Protein AF-A0A2R6MZY0-F1 (afdb_monomer_lite)

Sequence (173 aa):
MRATLFVTLLVVSLAAAGPAAPGFGTAAAKEPEPVGACVGTVADRPDASTVVSIQGTRTTSEGAFKEPALLVSFAPDGSVEWIQNSTANGKWWAYDVDPLPSGNLLYATTHNRHSDVGEFDPETGEYVWVEHFGGAPDSATNPLVGDAHDADLFGDELVLVDKGEGHERVLAY

Structure (mmCIF, N/CA/C/O backbone):
data_AF-A0A2R6MZY0-F1
#
_entry.id   AF-A0A2R6MZY0-F1
#
loop_
_atom_site.group_PDB
_atom_site.id
_atom_site.type_symbol
_atom_site.label_atom_id
_atom_site.label_alt_id
_atom_site.label_comp_id
_atom_site.label_asym_id
_atom_site.label_entity_id
_atom_site.label_seq_id
_atom_site.pdbx_PDB_ins_code
_atom_site.Cartn_x
_atom_site.Cartn_y
_atom_site.Cartn_z
_atom_site.occupancy
_atom_site.B_iso_or_equiv
_atom_site.auth_seq_id
_atom_site.auth_comp_id
_atom_site.auth_asym_id
_atom_site.auth_atom_id
_atom_site.pdbx_PDB_model_num
ATOM 1 N N . MET A 1 1 ? 9.973 74.932 -13.406 1.00 42.84 1 MET A N 1
ATOM 2 C CA . MET A 1 1 ? 8.587 74.986 -13.920 1.00 42.84 1 MET A CA 1
ATOM 3 C C . MET A 1 1 ? 8.292 73.712 -14.694 1.00 42.84 1 MET A C 1
ATOM 5 O O . MET A 1 1 ? 8.800 73.563 -15.795 1.00 42.84 1 MET A O 1
ATOM 9 N N . ARG A 1 2 ? 7.518 72.791 -14.115 1.00 35.62 2 ARG A N 1
ATOM 10 C CA . ARG A 1 2 ? 6.776 71.740 -14.828 1.00 35.62 2 ARG A CA 1
ATOM 11 C C . ARG A 1 2 ? 5.510 71.498 -14.009 1.00 35.62 2 ARG A C 1
ATOM 13 O O . ARG A 1 2 ? 5.594 70.977 -12.905 1.00 35.62 2 ARG A O 1
ATOM 20 N N . ALA A 1 3 ? 4.391 72.025 -14.494 1.00 37.69 3 ALA A N 1
ATOM 21 C CA . ALA A 1 3 ? 3.081 71.867 -13.883 1.00 37.69 3 ALA A CA 1
ATOM 22 C C . ALA A 1 3 ? 2.506 70.519 -14.327 1.00 37.69 3 ALA A C 1
ATOM 24 O O . ALA A 1 3 ? 2.375 70.266 -15.524 1.00 37.69 3 ALA A O 1
ATOM 25 N N . THR A 1 4 ? 2.211 69.649 -13.367 1.00 43.25 4 THR A N 1
ATOM 26 C CA . THR A 1 4 ? 1.571 68.356 -13.609 1.00 43.25 4 THR A CA 1
ATOM 27 C C . THR A 1 4 ? 0.066 68.587 -13.705 1.00 43.25 4 THR A C 1
ATOM 29 O O . THR A 1 4 ? -0.574 68.932 -12.714 1.00 43.25 4 THR A O 1
ATOM 32 N N . LEU A 1 5 ? -0.492 68.457 -14.909 1.00 38.97 5 LEU A N 1
ATOM 33 C CA . LEU A 1 5 ? -1.931 68.539 -15.144 1.00 38.97 5 LEU A CA 1
ATOM 34 C C . LEU A 1 5 ? -2.571 67.192 -14.771 1.00 38.97 5 LEU A C 1
ATOM 36 O O . LEU A 1 5 ? -2.282 66.174 -15.397 1.00 38.97 5 LEU A O 1
ATOM 40 N N . PHE A 1 6 ? -3.436 67.186 -13.756 1.00 38.16 6 PHE A N 1
ATOM 41 C CA . PHE A 1 6 ? -4.339 66.071 -13.475 1.00 38.16 6 PHE A CA 1
ATOM 42 C C . PHE A 1 6 ? -5.477 66.090 -14.500 1.00 38.16 6 PHE A C 1
ATOM 44 O O . PHE A 1 6 ? -6.253 67.043 -14.546 1.00 38.16 6 PHE A O 1
ATOM 51 N N . VAL A 1 7 ? -5.581 65.044 -15.319 1.00 39.28 7 VAL A N 1
ATOM 52 C CA . VAL A 1 7 ? -6.749 64.813 -16.176 1.00 39.28 7 VAL A CA 1
ATOM 53 C C . VAL A 1 7 ? -7.624 63.773 -15.493 1.00 39.28 7 VAL A C 1
ATOM 55 O O . VAL A 1 7 ? -7.321 62.583 -15.483 1.00 39.28 7 VAL A O 1
ATOM 58 N N . THR A 1 8 ? -8.708 64.251 -14.894 1.00 39.00 8 THR A N 1
ATOM 59 C CA . THR A 1 8 ? -9.792 63.434 -14.353 1.00 39.00 8 THR A CA 1
ATOM 60 C C . THR A 1 8 ? -10.682 63.008 -15.516 1.00 39.00 8 THR A C 1
ATOM 62 O O . THR A 1 8 ? -11.376 63.846 -16.093 1.00 39.00 8 THR A O 1
ATOM 65 N N . LEU A 1 9 ? -10.647 61.730 -15.905 1.00 35.62 9 LEU A N 1
ATOM 66 C CA . LEU A 1 9 ? -11.544 61.214 -16.939 1.00 35.62 9 LEU A CA 1
ATOM 67 C C . LEU A 1 9 ? -12.882 60.813 -16.305 1.00 35.62 9 LEU A C 1
ATOM 69 O O . LEU A 1 9 ? -12.994 59.821 -15.589 1.00 35.62 9 LEU A O 1
ATOM 73 N N . LEU A 1 10 ? -13.883 61.648 -16.562 1.00 32.03 10 LEU A N 1
ATOM 74 C CA . LEU A 1 10 ? -15.282 61.480 -16.198 1.00 32.03 10 LEU A CA 1
ATOM 75 C C . LEU A 1 10 ? -15.909 60.413 -17.115 1.00 32.03 10 LEU A C 1
ATOM 77 O O . LEU A 1 10 ? -16.085 60.660 -18.307 1.00 32.03 10 LEU A O 1
ATOM 81 N N . VAL A 1 11 ? -16.246 59.233 -16.589 1.00 40.50 11 VAL A N 1
ATOM 82 C CA . VAL A 1 11 ? -17.038 58.246 -17.343 1.00 40.50 11 VAL A CA 1
ATOM 83 C C . VAL A 1 11 ? -18.512 58.494 -17.044 1.00 40.50 11 VAL A C 1
ATOM 85 O O . VAL A 1 11 ? -18.984 58.294 -15.928 1.00 40.50 11 VAL A O 1
ATOM 88 N N . VAL A 1 12 ? -19.216 58.997 -18.055 1.00 37.91 12 VAL A N 1
ATOM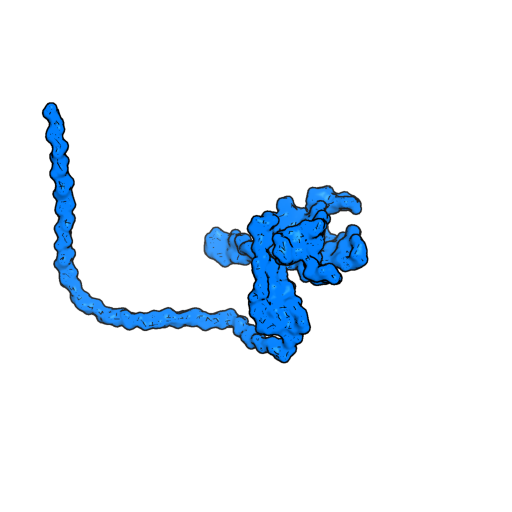 89 C CA . VAL A 1 12 ? -20.649 59.298 -18.037 1.00 37.91 12 VAL A CA 1
ATOM 90 C C . VAL A 1 12 ? -21.438 57.989 -18.091 1.00 37.91 12 VAL A C 1
ATOM 92 O O . VAL A 1 12 ? -21.339 57.231 -19.054 1.00 37.91 12 VAL A O 1
ATOM 95 N N . SER A 1 13 ? -22.229 57.731 -17.053 1.00 38.28 13 SER A N 1
ATOM 96 C CA . SER A 1 13 ? -23.157 56.605 -16.956 1.00 38.28 13 SER A CA 1
ATOM 97 C C . SER A 1 13 ? -24.343 56.825 -17.898 1.00 38.28 13 SER A C 1
ATOM 99 O O . SER A 1 13 ? -25.165 57.714 -17.677 1.00 38.28 13 SER A O 1
ATOM 101 N N . LEU A 1 14 ? -24.454 56.007 -18.945 1.00 35.66 14 LEU A N 1
ATOM 102 C CA . LEU A 1 14 ? -25.621 56.001 -19.823 1.00 35.66 14 LEU A CA 1
ATOM 103 C C . LEU A 1 14 ? -26.662 55.020 -19.262 1.00 35.66 14 LEU A C 1
ATOM 105 O O . LEU A 1 14 ? -26.536 53.805 -19.404 1.00 35.66 14 LEU A O 1
ATOM 109 N N . ALA A 1 15 ? -27.682 55.556 -18.591 1.00 42.22 15 ALA A N 1
ATOM 110 C CA . ALA A 1 15 ? -28.856 54.800 -18.174 1.00 42.22 15 ALA A CA 1
ATOM 111 C C . ALA A 1 15 ? -29.734 54.507 -19.401 1.00 42.22 15 ALA A C 1
ATOM 113 O O . ALA A 1 15 ? -30.463 55.377 -19.877 1.00 42.22 15 ALA A O 1
ATOM 114 N N . ALA A 1 16 ? -29.663 53.281 -19.919 1.00 40.47 16 ALA A N 1
ATOM 115 C CA . ALA A 1 16 ? -30.627 52.770 -20.885 1.00 40.47 16 ALA A CA 1
ATOM 116 C C . ALA A 1 16 ? -31.746 52.038 -20.130 1.00 40.47 16 ALA A C 1
ATOM 118 O O . ALA A 1 16 ? -31.550 50.944 -19.604 1.00 40.47 16 ALA A O 1
ATOM 119 N N . ALA A 1 17 ? -32.923 52.662 -20.066 1.00 43.53 17 ALA A N 1
ATOM 120 C CA . ALA A 1 17 ? -34.156 52.019 -19.632 1.00 43.53 17 ALA A CA 1
ATOM 121 C C . ALA A 1 17 ? -34.600 51.011 -20.708 1.00 43.53 17 ALA A C 1
ATOM 123 O O . ALA A 1 17 ? -35.185 51.388 -21.723 1.00 43.53 17 ALA A O 1
ATOM 124 N N . GLY A 1 18 ? -34.265 49.735 -20.504 1.00 37.97 18 GLY A N 1
ATOM 125 C CA . GLY A 1 18 ? -34.776 48.608 -21.284 1.00 37.97 18 GLY A CA 1
ATOM 126 C C . GLY A 1 18 ? -36.067 48.037 -20.676 1.00 37.97 18 GLY A C 1
ATOM 127 O O . GLY A 1 18 ? -36.273 48.161 -19.467 1.00 37.97 18 GLY A O 1
ATOM 128 N N . PRO A 1 19 ? -36.953 47.431 -21.485 1.00 37.47 19 PRO A N 1
ATOM 129 C CA . PRO A 1 19 ? -38.238 46.909 -21.027 1.00 37.47 19 PRO A CA 1
ATOM 130 C C . PRO A 1 19 ? -38.053 45.769 -20.017 1.00 37.47 19 PRO A C 1
ATOM 132 O O . PRO A 1 19 ? -37.125 44.970 -20.134 1.00 37.47 19 PRO A O 1
ATOM 135 N N . ALA A 1 20 ? -38.952 45.703 -19.031 1.00 43.59 20 ALA A N 1
ATOM 136 C CA . ALA A 1 20 ? -38.968 44.688 -17.985 1.00 43.59 20 ALA A CA 1
ATOM 137 C C . ALA A 1 20 ? -38.906 43.274 -18.585 1.00 43.59 20 ALA A C 1
ATOM 139 O O . ALA A 1 20 ? -39.851 42.818 -19.231 1.00 43.59 20 ALA A O 1
ATOM 140 N N . ALA A 1 21 ? -37.783 42.589 -18.369 1.00 37.84 21 ALA A N 1
ATOM 141 C CA . ALA A 1 21 ? -37.660 41.174 -18.669 1.00 37.84 21 ALA A CA 1
ATOM 142 C C . ALA A 1 21 ? -38.558 40.385 -17.696 1.00 37.84 21 ALA A C 1
ATOM 144 O O . ALA A 1 21 ? -38.569 40.695 -16.499 1.00 37.84 21 ALA A O 1
ATOM 145 N N . PRO A 1 22 ? -39.326 39.390 -18.175 1.00 39.06 22 PRO A N 1
ATOM 146 C CA . PRO A 1 22 ? -40.120 38.536 -17.305 1.00 39.06 22 PRO A CA 1
ATOM 147 C C . PRO A 1 22 ? -39.190 37.864 -16.294 1.00 39.06 22 PRO A C 1
ATOM 149 O O . PRO A 1 22 ? -38.103 37.408 -16.650 1.00 39.06 22 PRO A O 1
ATOM 152 N N . GLY A 1 23 ? -39.604 37.859 -15.025 1.00 37.62 23 GLY A N 1
ATOM 153 C CA . GLY A 1 23 ? -38.827 37.285 -13.937 1.00 37.62 23 GLY A CA 1
ATOM 154 C C . GLY A 1 23 ? -38.403 35.864 -14.281 1.00 37.62 23 GLY A C 1
ATOM 155 O O . GLY A 1 23 ? -39.243 34.979 -14.442 1.00 37.62 23 GLY A O 1
ATOM 156 N N . PHE A 1 24 ? -37.094 35.649 -14.386 1.00 35.06 24 PHE A N 1
ATOM 157 C CA . PHE A 1 24 ? -36.535 34.315 -14.309 1.00 35.06 24 PHE A CA 1
ATOM 158 C C . PHE A 1 24 ? -36.787 33.850 -12.880 1.00 35.06 24 PHE A C 1
ATOM 160 O O . PHE A 1 24 ? -36.063 34.214 -11.954 1.00 35.06 24 PHE A O 1
ATOM 167 N N . GLY A 1 25 ? -37.871 33.094 -12.689 1.00 38.38 25 GLY A N 1
ATOM 168 C CA . GLY A 1 25 ? -37.978 32.235 -11.526 1.00 38.38 25 GLY A CA 1
ATOM 169 C C . GLY A 1 25 ? -36.675 31.454 -11.435 1.00 38.38 25 GLY A C 1
ATOM 170 O O 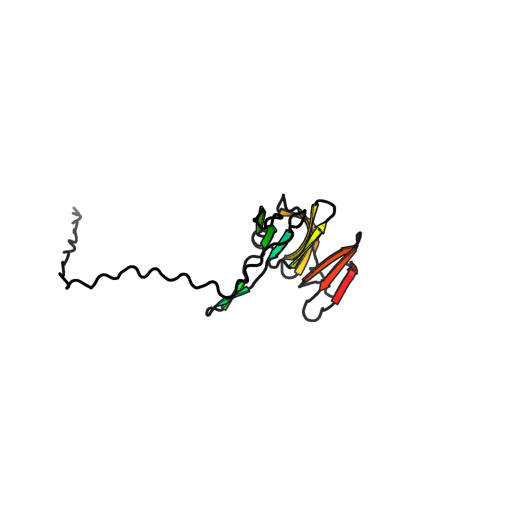. GLY A 1 25 ? -36.174 30.961 -12.448 1.00 38.38 25 GLY A O 1
ATOM 171 N N . THR A 1 26 ? -36.092 31.397 -10.244 1.00 37.88 26 THR A N 1
ATOM 172 C CA . THR A 1 26 ? -35.009 30.468 -9.955 1.00 37.88 26 THR A CA 1
ATOM 173 C C . THR A 1 26 ? -35.575 29.076 -10.196 1.00 37.88 26 THR A C 1
ATOM 175 O O . THR A 1 26 ? -36.216 28.496 -9.320 1.00 37.88 26 THR A O 1
ATOM 178 N N . ALA A 1 27 ? -35.417 28.561 -11.414 1.00 39.34 27 ALA A N 1
ATOM 179 C CA . ALA A 1 27 ? -35.495 27.140 -11.643 1.00 39.34 27 ALA A CA 1
ATOM 180 C C . ALA A 1 27 ? -34.411 26.575 -10.733 1.00 39.34 27 ALA A C 1
ATOM 182 O O . ALA A 1 27 ? -33.224 26.780 -10.985 1.00 39.34 27 ALA A O 1
ATOM 183 N N . ALA A 1 28 ? -34.825 25.984 -9.610 1.00 45.41 28 ALA A N 1
ATOM 184 C CA . ALA A 1 28 ? -33.942 25.143 -8.834 1.00 45.41 28 ALA A CA 1
ATOM 185 C C . ALA A 1 28 ? -33.306 24.200 -9.852 1.00 45.41 28 ALA A C 1
ATOM 187 O O . ALA A 1 28 ? -34.025 23.485 -10.558 1.00 45.41 28 ALA A O 1
ATOM 188 N N . ALA A 1 29 ? -31.985 24.292 -10.014 1.00 43.66 29 ALA A N 1
ATOM 189 C CA . ALA A 1 29 ? -31.261 23.285 -10.756 1.00 43.66 29 ALA A CA 1
ATOM 190 C C . ALA A 1 29 ? -31.662 21.966 -10.101 1.00 43.66 29 ALA A C 1
ATOM 192 O O . ALA A 1 29 ? -31.440 21.774 -8.906 1.00 43.66 29 ALA A O 1
ATOM 193 N N . LYS A 1 30 ? -32.383 21.124 -10.841 1.00 37.91 30 LYS A N 1
ATOM 194 C CA . LYS A 1 30 ? -32.664 19.778 -10.379 1.00 37.91 30 LYS A CA 1
ATOM 195 C C . LYS A 1 30 ? -31.287 19.136 -10.250 1.00 37.91 30 LYS A C 1
ATOM 197 O O . LYS A 1 30 ? -30.630 18.951 -11.274 1.00 37.91 30 LYS A O 1
ATOM 202 N N . GLU A 1 31 ? -30.843 18.911 -9.012 1.00 60.66 31 GLU A N 1
ATOM 203 C CA . GLU A 1 31 ? -29.669 18.090 -8.712 1.00 60.66 31 GLU A CA 1
ATOM 204 C C . GLU A 1 31 ? -29.742 16.868 -9.638 1.00 60.66 31 GLU A C 1
ATOM 206 O O . GLU A 1 31 ? -30.818 16.256 -9.727 1.00 60.66 31 GLU A O 1
ATOM 211 N N . PRO A 1 32 ? -28.691 16.568 -10.422 1.00 54.53 32 PRO A N 1
ATOM 212 C CA . PRO A 1 32 ? -28.712 15.388 -11.266 1.00 54.53 32 PRO A CA 1
ATOM 213 C C . PRO A 1 32 ? -29.046 14.195 -10.370 1.00 54.53 32 PRO A C 1
ATOM 215 O O . PRO A 1 32 ? -28.376 13.967 -9.365 1.00 54.53 32 PRO A O 1
ATOM 218 N N . GLU A 1 33 ? -30.128 13.483 -10.700 1.00 57.47 33 GLU A N 1
ATOM 219 C CA . GLU A 1 33 ? -30.507 12.254 -9.999 1.00 57.47 33 GLU A CA 1
ATOM 220 C C . GLU A 1 33 ? -29.250 11.374 -9.919 1.00 57.47 33 GLU A C 1
ATOM 222 O O . GLU A 1 33 ? -28.632 11.158 -10.971 1.00 57.47 33 GLU A O 1
ATOM 227 N N . PRO A 1 34 ? -28.828 10.910 -8.726 1.00 60.34 34 PRO A N 1
ATOM 228 C CA . PRO A 1 34 ? -27.619 10.114 -8.592 1.00 60.34 34 PRO A CA 1
ATOM 229 C C . PRO A 1 34 ? -27.720 8.913 -9.528 1.00 60.34 34 PRO A C 1
ATOM 231 O O . PRO A 1 34 ? -28.551 8.023 -9.345 1.00 60.34 34 PRO A O 1
ATOM 234 N N . VAL A 1 35 ? -26.910 8.905 -10.583 1.00 50.31 35 VAL A N 1
ATOM 235 C CA . VAL A 1 35 ? -26.893 7.805 -11.540 1.00 50.31 35 VAL A CA 1
ATOM 236 C C . VAL A 1 35 ? -26.357 6.561 -10.837 1.00 50.31 35 VAL A C 1
ATOM 238 O O . VAL A 1 35 ? -25.171 6.458 -10.549 1.00 50.31 35 VAL A O 1
ATOM 241 N N . GLY A 1 36 ? -27.248 5.610 -10.552 1.00 49.97 36 GLY A N 1
ATOM 242 C CA . GLY A 1 36 ? -26.890 4.215 -10.290 1.00 49.97 36 GLY A CA 1
ATOM 243 C C . GLY A 1 36 ? -26.193 3.908 -8.964 1.00 49.97 36 GLY A C 1
ATOM 244 O O . GLY A 1 36 ? -25.687 2.798 -8.819 1.00 49.97 36 GLY A O 1
ATOM 245 N N . ALA A 1 37 ? -26.182 4.819 -7.986 1.00 55.06 37 ALA A N 1
ATOM 246 C CA . ALA A 1 37 ? -25.793 4.447 -6.631 1.00 55.06 37 ALA A CA 1
ATOM 247 C C . ALA A 1 37 ? -26.888 3.542 -6.050 1.00 55.06 37 ALA A C 1
ATOM 249 O O . ALA A 1 37 ? -27.890 4.014 -5.511 1.00 55.06 37 ALA A O 1
ATOM 250 N N . CYS A 1 38 ? -26.727 2.227 -6.189 1.00 54.97 38 CYS A N 1
ATOM 251 C CA . CYS A 1 38 ? -27.429 1.292 -5.328 1.00 54.97 38 CYS A CA 1
ATOM 252 C C . CYS A 1 38 ? -27.056 1.668 -3.893 1.00 54.97 38 CYS A C 1
ATOM 254 O O . CYS A 1 38 ? -25.933 1.416 -3.459 1.00 54.97 38 CYS A O 1
ATOM 256 N N . VAL A 1 39 ? -27.971 2.316 -3.171 1.00 65.19 39 VAL A N 1
ATOM 257 C CA . VAL A 1 39 ? -27.798 2.552 -1.739 1.00 65.19 39 VAL A CA 1
ATOM 258 C C . VAL A 1 39 ? -27.920 1.190 -1.068 1.00 65.19 39 VAL A C 1
ATOM 260 O O . VAL A 1 39 ? -29.019 0.684 -0.841 1.00 65.19 39 VAL A O 1
ATOM 263 N N . GLY A 1 40 ? -26.775 0.554 -0.836 1.00 63.56 40 GLY A N 1
ATOM 264 C CA . GLY A 1 40 ? -26.689 -0.647 -0.022 1.00 63.56 40 GLY A CA 1
ATOM 265 C C . GLY A 1 40 ? -27.040 -0.308 1.424 1.00 63.56 40 GLY A C 1
ATOM 266 O O . GLY A 1 40 ? -26.686 0.755 1.926 1.00 63.56 40 GLY A O 1
ATOM 267 N N . THR A 1 41 ? -27.754 -1.203 2.101 1.00 69.38 41 THR A N 1
ATOM 268 C CA . THR A 1 41 ? -27.879 -1.142 3.562 1.00 69.38 41 THR A CA 1
ATOM 269 C C . THR A 1 41 ? -26.789 -2.027 4.151 1.00 69.38 41 THR A C 1
ATOM 271 O O . THR A 1 41 ? -26.703 -3.197 3.784 1.00 69.38 41 THR A O 1
ATOM 274 N N . VAL A 1 42 ? -25.968 -1.491 5.057 1.00 70.38 42 VAL A N 1
ATOM 275 C CA . VAL A 1 42 ? -25.074 -2.305 5.894 1.00 70.38 42 VAL A CA 1
ATOM 276 C C . VAL A 1 42 ? -25.964 -3.079 6.868 1.00 70.38 42 VAL A C 1
ATOM 278 O O . VAL A 1 42 ? -26.431 -2.519 7.859 1.00 70.38 42 VAL A O 1
ATOM 281 N N . ALA A 1 43 ? -26.304 -4.321 6.515 1.00 80.56 43 ALA A N 1
ATOM 282 C CA . ALA A 1 43 ? -27.191 -5.172 7.313 1.00 80.56 43 ALA A CA 1
ATOM 283 C C . ALA A 1 43 ? -26.476 -5.729 8.551 1.00 80.56 43 ALA A C 1
ATOM 285 O O . ALA A 1 43 ? -27.064 -5.765 9.629 1.00 80.56 43 ALA A O 1
ATOM 286 N N . ASP A 1 44 ? -25.197 -6.062 8.384 1.00 85.94 44 ASP A N 1
ATOM 287 C CA . ASP A 1 44 ? -24.285 -6.499 9.431 1.00 85.94 44 ASP A CA 1
ATOM 288 C C . ASP A 1 44 ? -23.052 -5.597 9.400 1.00 85.94 44 ASP A C 1
ATOM 290 O O . ASP A 1 44 ? -22.541 -5.268 8.327 1.00 85.94 44 ASP A O 1
ATOM 294 N N . ARG A 1 45 ? -22.599 -5.160 10.576 1.00 88.81 45 ARG A N 1
ATOM 295 C CA . ARG A 1 45 ? -21.425 -4.294 10.714 1.00 88.81 45 ARG A CA 1
ATOM 296 C C . ARG A 1 45 ? -20.204 -5.135 11.074 1.00 88.81 45 ARG A C 1
ATOM 298 O O . ARG A 1 45 ? -20.359 -6.065 11.865 1.00 88.81 45 ARG A O 1
ATOM 305 N N . PRO A 1 46 ? -19.015 -4.820 10.540 1.00 90.56 46 PRO A N 1
ATOM 306 C CA . PRO A 1 46 ? -17.791 -5.455 11.005 1.00 90.56 46 PRO A CA 1
ATOM 307 C C . PRO A 1 46 ? -17.504 -5.038 12.454 1.00 90.56 46 PRO A C 1
ATOM 309 O O . PRO A 1 46 ? -17.907 -3.962 12.889 1.00 90.56 46 PRO A O 1
ATOM 312 N N . ASP A 1 47 ? -16.783 -5.867 13.202 1.00 93.31 47 ASP A N 1
ATOM 313 C CA . ASP A 1 47 ? -16.371 -5.520 14.571 1.00 93.31 47 ASP A CA 1
ATOM 314 C C . ASP A 1 47 ? -15.198 -4.521 14.600 1.00 93.31 47 ASP A C 1
ATOM 316 O O . ASP A 1 47 ? -14.906 -3.928 15.638 1.00 93.31 47 ASP A O 1
ATOM 320 N N . ALA A 1 48 ? -14.530 -4.332 13.460 1.00 92.94 48 ALA A N 1
ATOM 3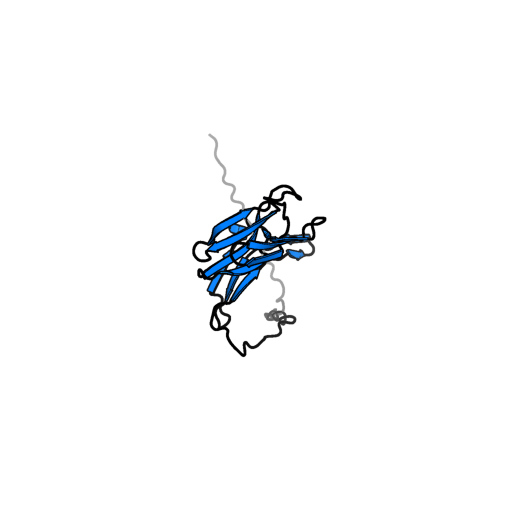21 C CA . ALA A 1 48 ? -13.352 -3.491 13.291 1.00 92.94 48 ALA A CA 1
ATOM 322 C C . ALA A 1 48 ? -13.484 -2.578 12.064 1.00 92.94 48 ALA A C 1
ATOM 324 O O . ALA A 1 48 ? -14.356 -2.772 11.212 1.00 92.94 48 ALA A O 1
ATOM 325 N N . SER A 1 49 ? -12.604 -1.583 11.980 1.00 94.69 49 SER A N 1
ATOM 326 C CA . SER A 1 49 ? -12.536 -0.675 10.839 1.00 94.69 49 SER A CA 1
ATOM 327 C C . SER A 1 49 ? -12.177 -1.410 9.546 1.00 94.69 49 SER A C 1
ATOM 329 O O . SER A 1 49 ? -11.456 -2.407 9.549 1.00 94.69 49 SER A O 1
ATOM 331 N N . THR A 1 50 ? -12.681 -0.902 8.426 1.00 95.56 50 THR A N 1
ATOM 332 C CA . THR A 1 50 ? -12.323 -1.357 7.079 1.00 95.56 50 THR A CA 1
ATOM 333 C C . THR A 1 50 ? -11.392 -0.339 6.446 1.00 95.56 50 THR A C 1
ATOM 335 O O . THR A 1 50 ? -11.750 0.833 6.344 1.00 95.56 50 THR A O 1
ATOM 338 N N . VAL A 1 51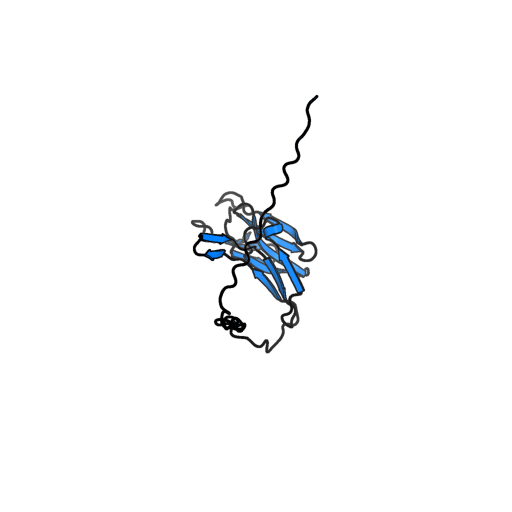 ? -10.224 -0.782 5.987 1.00 97.12 51 VAL A N 1
ATOM 339 C CA . VAL A 1 51 ? -9.276 0.065 5.259 1.00 97.12 51 VAL A CA 1
ATOM 340 C C . VAL A 1 51 ? -9.387 -0.222 3.767 1.00 97.12 51 VAL A C 1
ATOM 342 O O . VAL A 1 51 ? -9.489 -1.373 3.355 1.00 97.12 51 VAL A O 1
ATOM 345 N N . VAL A 1 52 ? -9.402 0.835 2.958 1.00 97.19 52 VAL A N 1
ATOM 346 C CA . VAL A 1 52 ? -9.501 0.762 1.500 1.00 97.19 52 VAL A CA 1
ATOM 347 C C . VAL A 1 52 ? -8.420 1.639 0.882 1.00 97.19 52 VAL A C 1
ATOM 349 O O . VAL A 1 52 ? -8.350 2.842 1.147 1.00 97.19 52 VAL A O 1
ATOM 352 N N . SER A 1 53 ? -7.596 1.048 0.025 1.00 97.06 53 SER A N 1
ATOM 353 C CA . SER A 1 53 ? -6.733 1.766 -0.907 1.00 97.06 53 SER A CA 1
ATOM 354 C C . SER A 1 53 ? -7.559 2.266 -2.097 1.00 97.06 53 SER A C 1
ATOM 356 O O . SER A 1 53 ? -8.439 1.587 -2.629 1.00 97.06 53 SER A O 1
ATOM 358 N N . ILE A 1 54 ? -7.311 3.501 -2.521 1.00 95.69 54 ILE A N 1
ATOM 359 C CA . ILE A 1 54 ? -8.022 4.133 -3.630 1.00 95.69 54 ILE A CA 1
ATOM 360 C C . ILE A 1 54 ? -7.005 4.653 -4.625 1.00 95.69 54 ILE A C 1
ATOM 362 O O . ILE A 1 54 ? -6.086 5.401 -4.293 1.00 95.69 54 ILE A O 1
ATOM 366 N N . GLN A 1 55 ? -7.243 4.329 -5.886 1.00 93.12 55 GLN A N 1
ATOM 367 C CA . GLN A 1 55 ? -6.528 4.893 -7.011 1.00 93.12 55 GLN A CA 1
ATOM 368 C C . GLN A 1 55 ? -7.465 5.094 -8.194 1.00 93.12 55 GLN A C 1
ATOM 370 O O . GLN A 1 55 ? -8.506 4.448 -8.307 1.00 93.12 55 GLN A O 1
ATOM 375 N N . GLY A 1 56 ? -7.082 5.969 -9.119 1.00 91.75 56 GLY A N 1
ATOM 376 C CA . GLY A 1 56 ? -7.856 6.133 -10.333 1.00 91.75 56 GLY A CA 1
ATOM 377 C C . GLY A 1 56 ? -7.239 7.074 -11.346 1.00 91.75 56 GLY A C 1
ATOM 378 O O . GLY A 1 56 ? -6.298 7.822 -11.073 1.00 91.75 56 GLY A O 1
ATOM 379 N N . THR A 1 57 ? -7.835 7.025 -12.528 1.00 94.06 57 THR A N 1
ATOM 380 C CA . THR A 1 57 ? -7.614 7.969 -13.614 1.00 94.06 57 THR A CA 1
ATOM 381 C C . THR A 1 57 ? -8.977 8.490 -14.036 1.00 94.06 57 THR A C 1
ATOM 383 O O . THR A 1 57 ? -9.867 7.706 -14.364 1.00 94.06 57 THR A O 1
ATOM 386 N N . ARG A 1 58 ? -9.149 9.808 -14.047 1.00 94.12 58 ARG A N 1
ATOM 387 C CA . ARG A 1 58 ? -10.353 10.456 -14.558 1.00 94.12 58 ARG A CA 1
ATOM 388 C C . ARG A 1 58 ? -10.143 10.846 -16.013 1.00 94.12 58 ARG A C 1
ATOM 390 O O . ARG A 1 58 ? -9.224 11.595 -16.339 1.00 94.12 58 ARG A O 1
ATOM 397 N N . THR A 1 59 ? -11.012 10.366 -16.894 1.00 96.19 59 THR A N 1
ATOM 398 C CA . THR A 1 59 ? -10.992 10.722 -18.318 1.00 96.19 59 THR A CA 1
ATOM 399 C C . THR A 1 59 ? -11.979 11.850 -18.595 1.00 96.19 59 THR A C 1
ATOM 401 O O . THR A 1 59 ? -13.147 11.774 -18.217 1.00 96.19 59 THR A O 1
ATOM 404 N N . THR A 1 60 ? -11.518 12.898 -19.273 1.00 94.94 60 THR A N 1
ATOM 405 C CA . THR A 1 60 ? -12.341 14.009 -19.767 1.00 94.94 60 THR A CA 1
ATOM 406 C C . THR A 1 60 ? -12.097 14.221 -21.263 1.00 94.94 60 THR A C 1
ATOM 408 O O . THR A 1 60 ? -11.267 13.546 -21.873 1.00 94.94 60 THR A O 1
ATOM 411 N N . SER A 1 61 ? -12.789 15.190 -21.870 1.00 95.88 61 SER A N 1
ATOM 412 C CA . SER A 1 61 ? -12.513 15.626 -23.247 1.00 95.88 61 SER A CA 1
ATOM 413 C C . SER A 1 61 ? -11.101 16.190 -23.449 1.00 95.88 61 SER A C 1
ATOM 415 O O . SER A 1 61 ? -10.644 16.283 -24.583 1.00 95.88 61 SER A O 1
ATOM 417 N N . GLU A 1 62 ? -10.422 16.587 -22.373 1.00 95.38 62 GLU A N 1
ATOM 418 C CA . GLU A 1 62 ? -9.075 17.171 -22.400 1.00 95.38 62 GLU A CA 1
ATOM 419 C C . GLU A 1 62 ? -7.972 16.116 -22.226 1.00 95.38 62 GLU A C 1
ATOM 421 O O . GLU A 1 62 ? -6.801 16.416 -22.443 1.00 95.38 62 GLU A O 1
ATOM 426 N N . GLY A 1 63 ? -8.330 14.880 -21.856 1.00 95.38 63 GLY A N 1
ATOM 427 C CA . GLY A 1 63 ? -7.388 13.780 -21.673 1.00 95.38 63 GLY A CA 1
ATOM 428 C C . GLY A 1 63 ? -7.660 12.936 -20.430 1.00 95.38 63 GLY A C 1
ATOM 429 O O . GLY A 1 63 ? -8.729 12.996 -19.821 1.00 95.38 63 GLY A O 1
ATOM 430 N N . ALA A 1 64 ? -6.675 12.115 -20.071 1.00 95.56 64 ALA A N 1
ATOM 431 C CA . ALA A 1 64 ? -6.693 11.275 -18.881 1.00 95.56 64 ALA A CA 1
ATOM 432 C C . ALA A 1 64 ? -5.850 11.921 -17.773 1.00 95.56 64 ALA A C 1
ATOM 434 O O . ALA A 1 64 ? -4.679 12.236 -17.981 1.00 95.56 64 ALA A O 1
ATOM 435 N N . PHE A 1 65 ? -6.448 12.103 -16.600 1.00 95.06 65 PHE A N 1
ATOM 436 C CA . PHE A 1 65 ? -5.830 12.745 -15.446 1.00 95.06 65 PHE A CA 1
ATOM 437 C C . PHE A 1 65 ? -5.698 11.734 -14.319 1.00 95.06 65 PHE A C 1
ATOM 439 O O . PHE A 1 65 ? -6.681 11.114 -13.916 1.00 95.06 65 PHE A O 1
ATOM 446 N N . LYS A 1 66 ? -4.481 11.570 -13.809 1.00 93.69 66 LYS A N 1
ATOM 447 C CA . LYS A 1 66 ? -4.221 10.766 -12.618 1.00 93.69 66 LYS A CA 1
ATOM 448 C C . LYS A 1 66 ? -4.894 11.420 -11.411 1.00 93.69 66 LYS A C 1
ATOM 450 O O . LYS A 1 66 ? -4.622 12.584 -11.126 1.00 93.69 66 LYS A O 1
ATOM 455 N N . GLU A 1 67 ? -5.730 10.668 -10.706 1.00 95.69 67 GLU A N 1
ATOM 456 C CA . GLU A 1 67 ? -6.290 11.094 -9.423 1.00 95.69 67 GLU A CA 1
ATOM 457 C C . GLU A 1 67 ? -5.334 10.723 -8.275 1.00 95.69 67 GLU A C 1
ATOM 459 O O . GLU A 1 67 ? -4.519 9.802 -8.435 1.00 95.69 67 GLU A O 1
ATOM 464 N N . PRO A 1 68 ? -5.393 11.414 -7.122 1.00 95.94 68 PRO A N 1
ATOM 465 C CA . PRO A 1 68 ? -4.587 11.063 -5.957 1.00 95.94 68 PRO A CA 1
ATOM 466 C C . PRO A 1 68 ? -4.766 9.598 -5.546 1.00 95.94 68 PRO A C 1
ATOM 468 O O . PRO A 1 68 ? -5.871 9.060 -5.579 1.00 95.94 68 PRO A O 1
ATOM 471 N N . ALA A 1 69 ? -3.665 8.962 -5.157 1.00 96.00 69 ALA A N 1
ATOM 472 C CA . ALA A 1 69 ? -3.678 7.693 -4.448 1.00 96.00 69 ALA A CA 1
ATOM 473 C C . ALA A 1 69 ? -3.973 7.963 -2.967 1.00 96.00 69 ALA A C 1
ATOM 475 O O . ALA A 1 69 ? -3.293 8.789 -2.347 1.00 96.00 69 ALA A O 1
ATOM 476 N N . LEU A 1 70 ? -4.991 7.299 -2.422 1.00 96.94 70 LEU A N 1
ATOM 477 C CA . LEU A 1 70 ? -5.446 7.486 -1.047 1.00 96.94 70 LEU A CA 1
ATOM 478 C C . LEU A 1 70 ? -5.496 6.155 -0.305 1.00 96.94 70 LEU A C 1
ATOM 480 O O . LEU A 1 70 ? -5.710 5.107 -0.906 1.00 96.94 70 LEU A O 1
ATOM 484 N N . LEU A 1 71 ? -5.393 6.242 1.012 1.00 97.31 71 LEU A N 1
ATOM 485 C CA . LEU A 1 71 ? -5.740 5.175 1.935 1.00 97.31 71 LEU A CA 1
ATOM 486 C C . LEU A 1 71 ? -6.826 5.702 2.871 1.00 97.31 71 LEU A C 1
ATOM 488 O O . LEU A 1 71 ? -6.673 6.791 3.426 1.00 97.31 71 LEU A O 1
ATOM 492 N N . VAL A 1 72 ? -7.939 4.990 3.006 1.00 97.62 72 VAL A N 1
ATOM 493 C CA . VAL A 1 72 ? -9.108 5.471 3.753 1.00 97.62 72 VAL A CA 1
ATOM 494 C C . VAL A 1 72 ? -9.562 4.410 4.739 1.00 97.62 72 VAL A C 1
ATOM 496 O O . VAL A 1 72 ? -9.787 3.273 4.336 1.00 97.62 72 VAL A O 1
ATOM 499 N N . SER A 1 73 ? -9.741 4.792 6.004 1.00 97.12 73 SER A N 1
ATOM 500 C CA . SER A 1 73 ? -10.402 3.943 6.999 1.00 97.12 73 SER A CA 1
ATOM 501 C C . SER A 1 73 ? -11.850 4.345 7.194 1.00 97.12 73 SER A C 1
ATOM 503 O O . SER A 1 73 ? -12.182 5.531 7.308 1.00 97.12 73 SER A O 1
ATOM 505 N N . PHE A 1 74 ? -12.694 3.329 7.285 1.00 95.44 74 PHE A N 1
ATOM 506 C CA . PHE A 1 74 ? -14.101 3.431 7.611 1.00 95.44 74 PHE A CA 1
ATOM 507 C C . PHE A 1 74 ? -14.379 2.698 8.920 1.00 95.44 74 PHE A C 1
ATOM 509 O O . PHE A 1 74 ? -14.022 1.529 9.070 1.00 95.44 74 PHE A O 1
ATOM 516 N N . ALA A 1 75 ? -15.080 3.358 9.836 1.00 94.38 75 ALA A N 1
ATOM 517 C CA . ALA A 1 75 ? -15.605 2.736 11.041 1.00 94.38 75 ALA A CA 1
ATOM 518 C C . ALA A 1 75 ? -16.671 1.677 10.687 1.00 94.38 75 ALA A C 1
ATOM 520 O O . ALA A 1 75 ? -17.266 1.730 9.605 1.00 94.38 75 ALA A O 1
ATOM 521 N N . PRO A 1 76 ? -17.017 0.769 11.619 1.00 92.69 76 PRO A N 1
ATOM 522 C CA . PRO A 1 76 ? -18.107 -0.196 11.450 1.00 92.69 76 PRO A CA 1
ATOM 523 C C . PRO A 1 76 ? -19.460 0.356 10.988 1.00 92.69 76 PRO A C 1
ATOM 525 O O . PRO A 1 76 ? -20.269 -0.372 10.413 1.00 92.69 76 PRO A O 1
ATOM 528 N N . ASP A 1 77 ? -19.756 1.627 11.265 1.00 89.81 77 ASP A N 1
ATOM 529 C CA . ASP A 1 77 ? -20.992 2.285 10.836 1.00 89.81 77 ASP A CA 1
ATOM 530 C C . ASP A 1 77 ? -20.900 2.945 9.446 1.00 89.81 77 ASP A C 1
ATOM 532 O O . ASP A 1 77 ? -21.884 3.523 8.980 1.00 89.81 77 ASP A O 1
ATOM 536 N N . GLY A 1 78 ? -19.748 2.824 8.779 1.00 89.38 78 GLY A N 1
ATOM 537 C CA . GLY A 1 78 ? -19.454 3.384 7.463 1.00 89.38 78 GLY A CA 1
ATOM 538 C C . GLY A 1 78 ? -18.981 4.839 7.484 1.00 89.38 78 GLY A C 1
ATOM 539 O O . GLY A 1 78 ? -18.750 5.410 6.417 1.00 89.38 78 GLY A O 1
ATOM 540 N N . SER A 1 79 ? -18.843 5.464 8.657 1.00 91.25 79 SER A N 1
ATOM 541 C CA . SER A 1 79 ? -18.247 6.798 8.756 1.00 91.25 79 SER A CA 1
ATOM 542 C C . SER A 1 79 ? -16.745 6.755 8.457 1.00 91.25 79 SER A C 1
ATOM 544 O O . SER A 1 79 ? -16.064 5.783 8.769 1.00 91.25 79 SER A O 1
ATOM 546 N N . VAL A 1 80 ? -16.223 7.804 7.818 1.00 96.06 80 VAL A N 1
ATOM 547 C CA . VAL A 1 80 ? -14.781 7.934 7.560 1.00 96.06 80 VAL A CA 1
ATOM 548 C C . VAL A 1 80 ? -14.072 8.278 8.866 1.00 96.06 80 VAL A C 1
ATOM 550 O O . VAL A 1 80 ? -14.409 9.279 9.497 1.00 96.06 80 VAL A O 1
ATOM 553 N N . GLU A 1 81 ? -13.070 7.486 9.238 1.00 95.62 81 GLU A N 1
ATOM 554 C CA . GLU A 1 81 ? -12.243 7.733 10.425 1.00 95.62 81 GLU A CA 1
ATOM 555 C C . GLU A 1 81 ? -11.028 8.590 10.087 1.00 95.62 81 GLU A C 1
ATOM 557 O O . GLU A 1 81 ? -10.756 9.592 10.750 1.00 95.62 81 GLU A O 1
ATOM 562 N N . TRP A 1 82 ? -10.311 8.216 9.028 1.00 96.38 82 TRP A N 1
ATOM 563 C CA . TRP A 1 82 ? -9.138 8.937 8.557 1.00 96.38 82 TRP A CA 1
ATOM 564 C C . TRP A 1 82 ? -8.920 8.730 7.059 1.00 96.38 82 TRP A C 1
ATOM 566 O O . TRP A 1 82 ? -9.382 7.758 6.460 1.00 96.38 82 TRP A O 1
ATOM 576 N N . ILE A 1 83 ? -8.210 9.684 6.454 1.00 96.25 83 ILE A N 1
ATOM 577 C CA . ILE A 1 83 ? -7.789 9.657 5.053 1.00 96.25 83 ILE A CA 1
ATOM 578 C C . ILE A 1 83 ? -6.302 9.993 5.016 1.00 96.25 83 ILE A C 1
ATOM 580 O O . ILE A 1 83 ? -5.892 11.044 5.509 1.00 96.25 83 ILE A O 1
ATOM 584 N N . GLN A 1 84 ? -5.522 9.136 4.373 1.00 95.50 84 GLN A N 1
ATOM 585 C CA . GLN A 1 84 ? -4.117 9.355 4.073 1.00 95.50 84 GLN A CA 1
ATOM 586 C C . GLN A 1 84 ? -3.934 9.631 2.580 1.00 95.50 84 GLN A C 1
ATOM 588 O O . GLN A 1 84 ? -4.448 8.905 1.731 1.00 95.50 84 GLN A O 1
ATOM 593 N N . ASN A 1 85 ? -3.193 10.690 2.253 1.00 95.00 85 ASN A N 1
ATOM 594 C CA . ASN A 1 85 ? -2.874 11.054 0.878 1.00 95.00 85 ASN A CA 1
ATOM 595 C C . ASN A 1 85 ? -1.500 10.494 0.506 1.00 95.00 85 ASN A C 1
ATOM 597 O O . ASN A 1 85 ? -0.476 11.165 0.640 1.00 95.00 85 ASN A O 1
ATOM 601 N N . SER A 1 86 ? -1.482 9.263 0.002 1.00 94.81 86 SER A N 1
ATOM 602 C CA . SER A 1 86 ? -0.246 8.587 -0.392 1.00 94.81 86 SER A CA 1
ATOM 603 C C . SER A 1 86 ? 0.488 9.331 -1.515 1.00 94.81 86 SER A C 1
ATOM 605 O O . SER A 1 86 ? 1.718 9.346 -1.533 1.00 94.81 86 SER A O 1
ATOM 607 N N . THR A 1 87 ? -0.229 10.040 -2.396 1.00 94.94 87 THR A N 1
ATOM 608 C CA . THR A 1 87 ? 0.394 10.905 -3.415 1.00 94.94 87 THR A CA 1
ATOM 609 C C . THR A 1 87 ? 1.170 12.074 -2.826 1.00 94.94 87 THR A C 1
ATOM 611 O O . THR A 1 87 ? 2.254 12.382 -3.321 1.00 94.94 87 THR A O 1
ATOM 614 N N . ALA A 1 88 ? 0.684 12.690 -1.747 1.00 93.12 88 ALA A N 1
ATOM 615 C CA . ALA A 1 88 ? 1.445 13.719 -1.038 1.00 93.12 88 ALA A CA 1
ATOM 616 C C . ALA A 1 88 ? 2.756 13.165 -0.443 1.00 93.12 88 ALA A C 1
ATOM 618 O O . ALA A 1 88 ? 3.731 13.905 -0.340 1.00 93.12 88 ALA A O 1
ATOM 619 N N . ASN A 1 89 ? 2.806 11.857 -0.166 1.00 90.12 89 ASN A N 1
ATOM 620 C CA . ASN A 1 89 ? 3.984 11.136 0.330 1.00 90.12 89 ASN A CA 1
ATOM 621 C C . ASN A 1 89 ? 4.797 10.464 -0.796 1.00 90.12 89 ASN A C 1
ATOM 623 O O . ASN A 1 89 ? 5.530 9.504 -0.568 1.00 90.12 89 ASN A O 1
ATOM 627 N N . GLY A 1 90 ? 4.662 10.950 -2.034 1.00 91.69 90 GLY A N 1
ATOM 628 C CA . GLY A 1 90 ? 5.463 10.501 -3.176 1.00 91.69 90 GLY A CA 1
ATOM 629 C C . GLY A 1 90 ? 5.015 9.179 -3.803 1.00 91.69 90 GLY A C 1
ATOM 630 O O . GLY A 1 90 ? 5.682 8.692 -4.717 1.00 91.69 90 GLY A O 1
ATOM 631 N N . LYS A 1 91 ? 3.889 8.601 -3.366 1.00 94.12 91 LYS A N 1
ATOM 632 C CA . LYS A 1 91 ? 3.357 7.358 -3.937 1.00 94.12 91 LYS A CA 1
ATOM 633 C C . LYS A 1 91 ? 2.435 7.643 -5.115 1.00 94.12 91 LYS A C 1
ATOM 635 O O . LYS A 1 91 ? 1.442 8.365 -5.011 1.00 94.12 91 LYS A O 1
ATOM 640 N N . TRP A 1 92 ? 2.771 7.082 -6.267 1.00 94.62 92 TRP A N 1
ATOM 641 C CA . TRP A 1 92 ? 2.035 7.330 -7.500 1.00 94.62 92 TRP A CA 1
ATOM 642 C C . TRP A 1 92 ? 0.744 6.502 -7.573 1.00 94.62 92 TRP A C 1
ATOM 644 O O . TRP A 1 92 ? -0.329 7.060 -7.807 1.00 94.62 92 TRP A O 1
ATOM 654 N N . TRP A 1 93 ? 0.823 5.203 -7.297 1.00 95.06 93 TRP A N 1
ATOM 655 C CA . TRP A 1 93 ? -0.298 4.270 -7.192 1.00 95.06 93 TRP A CA 1
ATOM 656 C C . TRP A 1 93 ? -0.382 3.669 -5.788 1.00 95.06 93 TRP A C 1
ATOM 658 O O . TRP A 1 93 ? 0.622 3.617 -5.074 1.00 95.06 93 TRP A O 1
ATOM 668 N N . ALA A 1 94 ? -1.588 3.242 -5.427 1.00 95.81 94 ALA A N 1
ATOM 669 C 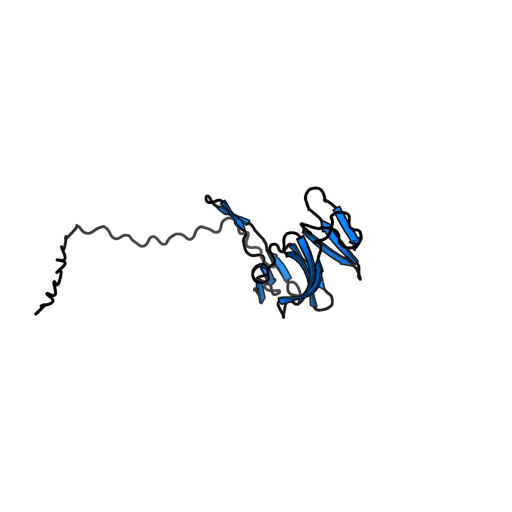CA . ALA A 1 94 ? -1.922 2.537 -4.197 1.00 95.81 94 ALA A CA 1
ATOM 670 C C . ALA A 1 94 ? -2.757 1.329 -4.601 1.00 95.81 94 ALA A C 1
ATOM 672 O O . ALA A 1 94 ? -3.835 1.503 -5.177 1.00 95.81 94 ALA A O 1
ATOM 673 N N . TYR A 1 95 ? -2.225 0.139 -4.357 1.00 95.00 95 TYR A N 1
ATOM 674 C CA . TYR A 1 95 ? -2.805 -1.102 -4.840 1.00 95.00 95 TYR A CA 1
ATOM 675 C C . TYR A 1 95 ? -3.452 -1.850 -3.699 1.00 95.00 95 TYR A C 1
ATOM 677 O O . TYR A 1 95 ? -4.611 -1.587 -3.401 1.00 95.00 95 TYR A O 1
ATOM 685 N N . ASP A 1 96 ? -2.706 -2.728 -3.060 1.00 96.81 96 ASP A N 1
ATOM 686 C CA . ASP A 1 96 ? -3.224 -3.653 -2.079 1.00 96.81 96 ASP A CA 1
ATOM 687 C C . ASP A 1 96 ? -2.859 -3.230 -0.656 1.00 96.81 96 ASP A C 1
ATOM 689 O O . ASP A 1 96 ? -1.848 -2.548 -0.437 1.00 96.81 96 ASP A O 1
ATOM 693 N N . VAL A 1 97 ? -3.736 -3.557 0.290 1.00 97.88 97 VAL A N 1
ATOM 694 C CA . VAL A 1 97 ? -3.555 -3.229 1.699 1.00 97.88 97 VAL A CA 1
ATOM 695 C C . VAL A 1 97 ? -4.133 -4.308 2.603 1.00 97.88 97 VAL A C 1
ATOM 697 O O . VAL A 1 97 ? -5.338 -4.549 2.596 1.00 97.88 97 VAL A O 1
ATOM 700 N N . ASP A 1 98 ? -3.286 -4.845 3.477 1.00 97.19 98 ASP A N 1
ATOM 701 C CA . ASP A 1 98 ? -3.662 -5.874 4.440 1.00 97.19 98 ASP A CA 1
ATOM 702 C C . ASP A 1 98 ? -3.358 -5.466 5.881 1.00 97.19 98 ASP A C 1
ATOM 704 O O . ASP A 1 98 ? -2.330 -4.847 6.158 1.00 97.19 98 ASP A O 1
ATOM 708 N N . PRO A 1 99 ? -4.209 -5.829 6.852 1.00 95.94 99 PRO A N 1
ATOM 709 C CA . PRO A 1 99 ? -3.906 -5.620 8.258 1.00 95.94 99 PRO A CA 1
ATOM 710 C C . PRO A 1 99 ? -2.799 -6.568 8.740 1.00 95.94 99 PRO A C 1
ATOM 712 O O . PRO A 1 99 ? -2.869 -7.783 8.556 1.00 95.94 99 PRO A O 1
ATOM 715 N N . LEU A 1 100 ? -1.815 -6.024 9.456 1.00 96.75 100 LEU A N 1
ATOM 716 C CA . LEU A 1 100 ? -0.784 -6.802 10.142 1.00 96.75 100 LEU A CA 1
ATOM 717 C C . LEU A 1 100 ? -1.138 -7.012 11.624 1.00 96.75 100 LEU A C 1
ATOM 719 O O . LEU A 1 100 ? -1.836 -6.188 12.222 1.00 96.75 100 LEU A O 1
ATOM 723 N N . PRO A 1 101 ? -0.615 -8.068 12.284 1.00 94.62 101 PRO A N 1
ATOM 724 C CA . PRO A 1 101 ? -0.860 -8.313 13.710 1.00 94.62 101 PRO A CA 1
ATOM 725 C C . PRO A 1 101 ? -0.426 -7.176 14.649 1.00 94.62 101 PRO A C 1
ATOM 727 O O . PRO A 1 101 ? -0.908 -7.106 15.778 1.00 94.62 101 PRO A O 1
ATOM 730 N N . SER A 1 102 ? 0.488 -6.303 14.207 1.00 94.81 102 SER A N 1
ATOM 731 C CA . SER A 1 102 ? 0.926 -5.109 14.942 1.00 94.81 102 SER A CA 1
ATOM 732 C C . SER A 1 102 ? -0.139 -4.006 14.999 1.00 94.81 102 SER A C 1
ATOM 734 O O . SER A 1 102 ? -0.022 -3.110 15.830 1.00 94.81 102 SER A O 1
ATOM 736 N N . GLY A 1 103 ? -1.171 -4.070 14.149 1.00 94.38 103 GLY A N 1
ATOM 737 C CA . GLY A 1 103 ? -2.125 -2.983 13.911 1.00 94.38 103 GLY A CA 1
ATOM 738 C C . GLY A 1 103 ? -1.706 -2.041 12.775 1.00 94.38 103 GLY A C 1
ATOM 739 O O . GLY A 1 103 ? -2.519 -1.232 12.332 1.00 94.38 103 GLY A O 1
ATOM 740 N N . ASN A 1 104 ? -0.475 -2.183 12.275 1.00 97.69 104 ASN A N 1
ATOM 741 C CA . ASN A 1 104 ? -0.019 -1.550 11.041 1.00 97.69 104 ASN A CA 1
ATOM 742 C C . ASN A 1 104 ? -0.601 -2.268 9.816 1.00 97.69 104 ASN A C 1
ATOM 744 O O . ASN A 1 104 ? -1.341 -3.248 9.935 1.00 97.69 104 ASN A O 1
ATOM 748 N N . LEU A 1 105 ? -0.258 -1.785 8.628 1.00 98.00 105 LEU A N 1
ATOM 749 C CA . LEU A 1 105 ? -0.778 -2.289 7.363 1.00 98.00 105 LEU A CA 1
ATOM 750 C C . LEU A 1 105 ? 0.366 -2.782 6.479 1.00 98.00 105 LEU A C 1
ATOM 752 O O . LEU A 1 105 ? 1.357 -2.077 6.335 1.00 98.00 105 LEU A O 1
ATOM 756 N N . LEU A 1 106 ? 0.246 -3.944 5.848 1.00 98.25 106 LEU A N 1
ATOM 757 C CA . LEU A 1 106 ? 1.055 -4.247 4.676 1.00 98.25 106 LEU A CA 1
ATOM 758 C C . LEU A 1 106 ? 0.488 -3.423 3.525 1.00 98.25 106 LEU A C 1
ATOM 760 O O . LEU A 1 106 ? -0.702 -3.511 3.250 1.00 98.25 106 LEU A O 1
ATOM 764 N N . TYR A 1 107 ? 1.302 -2.581 2.895 1.00 98.06 107 TYR A N 1
ATOM 765 C CA . TYR A 1 107 ? 0.805 -1.643 1.894 1.00 98.06 107 TYR A CA 1
ATOM 766 C C . TYR A 1 107 ? 1.647 -1.673 0.622 1.00 98.06 107 TYR A C 1
ATOM 768 O O . TYR A 1 107 ? 2.829 -1.309 0.642 1.00 98.06 107 TYR A O 1
ATOM 776 N N . ALA A 1 108 ? 1.024 -2.057 -0.492 1.00 97.31 108 ALA A N 1
ATOM 777 C CA . ALA A 1 108 ? 1.631 -2.061 -1.814 1.00 97.31 108 ALA A CA 1
ATOM 778 C C . ALA A 1 108 ? 1.351 -0.740 -2.545 1.00 97.31 108 ALA A C 1
ATOM 780 O O . ALA A 1 108 ? 0.212 -0.372 -2.852 1.00 97.31 108 ALA A O 1
ATOM 781 N N . THR A 1 109 ? 2.417 -0.007 -2.853 1.00 96.75 109 THR A N 1
ATOM 782 C CA . THR A 1 109 ? 2.358 1.255 -3.594 1.00 96.75 109 THR A CA 1
ATOM 783 C C . THR A 1 109 ? 3.374 1.267 -4.725 1.00 96.75 109 THR A C 1
ATOM 785 O O . THR A 1 109 ? 4.187 0.357 -4.866 1.00 96.75 109 THR A O 1
ATOM 788 N N . THR A 1 110 ? 3.358 2.317 -5.547 1.00 95.19 110 THR A N 1
ATOM 789 C CA . THR A 1 110 ? 4.473 2.581 -6.467 1.00 95.19 110 THR A CA 1
ATOM 790 C C . THR A 1 110 ? 5.172 3.881 -6.135 1.00 95.19 110 THR A C 1
ATOM 792 O O . THR A 1 110 ? 4.520 4.912 -5.946 1.00 95.19 110 THR A O 1
ATOM 795 N N . HIS A 1 111 ? 6.489 3.875 -6.231 1.00 93.81 111 HIS A N 1
ATOM 796 C CA . HIS A 1 111 ? 7.346 5.040 -6.116 1.00 93.81 111 HIS A CA 1
ATOM 797 C C . HIS A 1 111 ? 8.400 4.975 -7.223 1.00 93.81 111 HIS A C 1
ATOM 799 O O . HIS A 1 111 ? 8.913 3.913 -7.545 1.00 93.81 111 HIS A O 1
ATOM 805 N N . ASN A 1 112 ? 8.689 6.098 -7.889 1.00 91.50 112 ASN A N 1
ATOM 806 C CA . ASN A 1 112 ? 9.699 6.150 -8.959 1.00 91.50 112 ASN A CA 1
ATOM 807 C C . ASN A 1 112 ? 9.574 5.039 -10.033 1.00 91.50 112 ASN A C 1
ATOM 809 O O . ASN A 1 112 ? 10.581 4.543 -10.539 1.00 91.50 112 ASN A O 1
ATOM 813 N N . ARG A 1 113 ? 8.334 4.707 -10.430 1.00 90.44 113 ARG A N 1
ATOM 814 C CA . ARG A 1 113 ? 7.979 3.701 -11.460 1.00 90.44 113 ARG A CA 1
ATOM 815 C C . ARG A 1 113 ? 8.256 2.235 -11.098 1.00 90.44 113 ARG A C 1
ATOM 817 O O . ARG A 1 113 ? 8.270 1.401 -11.996 1.00 90.44 113 ARG A O 1
ATOM 824 N N . HIS A 1 114 ? 8.468 1.934 -9.827 1.00 94.06 114 HIS A N 1
ATOM 825 C CA . HIS A 1 114 ? 8.544 0.571 -9.312 1.00 94.06 114 HIS A CA 1
ATOM 826 C C . HIS A 1 114 ? 7.698 0.440 -8.052 1.00 94.06 114 HIS A C 1
ATOM 828 O O . HIS A 1 114 ? 7.228 1.441 -7.503 1.00 94.06 114 HIS A O 1
ATOM 834 N N . SER A 1 115 ? 7.480 -0.794 -7.630 1.00 95.75 115 SER A N 1
ATOM 835 C CA . SER A 1 115 ? 6.710 -1.116 -6.445 1.00 95.75 115 SER A CA 1
ATOM 836 C C . SER A 1 115 ? 7.524 -0.982 -5.169 1.00 95.75 115 SER A C 1
ATOM 838 O O . SER A 1 115 ? 8.685 -1.386 -5.100 1.00 95.75 115 SER A O 1
ATOM 840 N N . ASP A 1 116 ? 6.850 -0.440 -4.165 1.00 96.88 116 ASP A N 1
ATOM 841 C CA . ASP A 1 116 ? 7.252 -0.414 -2.769 1.00 96.88 116 ASP A CA 1
ATOM 842 C C . ASP A 1 116 ? 6.212 -1.233 -1.999 1.00 96.88 116 ASP A C 1
ATOM 844 O O . ASP A 1 116 ? 5.018 -0.927 -2.074 1.00 96.88 116 ASP A O 1
ATOM 848 N N . VAL A 1 117 ? 6.649 -2.252 -1.262 1.00 97.75 117 VAL A N 1
ATOM 849 C CA . VAL A 1 117 ? 5.767 -3.064 -0.409 1.00 97.75 117 VAL A CA 1
ATOM 850 C C . VAL A 1 117 ? 6.378 -3.144 0.978 1.00 97.75 117 VAL A C 1
ATOM 852 O O . VAL A 1 117 ? 7.570 -3.409 1.121 1.00 97.75 117 VAL A O 1
ATOM 855 N N . GLY A 1 118 ? 5.577 -2.906 2.009 1.00 97.12 118 GLY A N 1
ATOM 856 C CA . GLY A 1 118 ? 6.031 -3.108 3.376 1.00 97.12 118 GLY A CA 1
ATOM 857 C C . GLY A 1 118 ? 5.044 -2.673 4.436 1.00 97.12 118 GLY A C 1
ATOM 858 O O . GLY A 1 118 ? 3.900 -2.338 4.132 1.00 97.12 118 GLY A O 1
ATOM 859 N N . GLU A 1 119 ? 5.493 -2.703 5.685 1.00 98.19 119 GLU A N 1
ATOM 860 C CA . GLU A 1 119 ? 4.688 -2.309 6.835 1.00 98.19 119 GLU A CA 1
ATOM 861 C C . GLU A 1 119 ? 4.580 -0.791 6.920 1.00 98.19 119 GLU A C 1
ATOM 863 O O . GLU A 1 119 ? 5.573 -0.073 7.029 1.00 98.19 119 GLU A O 1
ATOM 868 N N . PHE A 1 120 ? 3.349 -0.314 6.898 1.00 97.75 120 PHE A N 1
ATOM 869 C CA . PHE A 1 120 ? 2.946 1.072 6.943 1.00 97.75 120 PHE A CA 1
ATOM 870 C C . PHE A 1 120 ? 2.221 1.353 8.251 1.00 97.75 120 PHE A C 1
ATOM 872 O O . PHE A 1 120 ? 1.243 0.685 8.588 1.00 97.75 120 PHE A O 1
ATOM 879 N N . ASP A 1 121 ? 2.687 2.364 8.969 1.00 96.50 121 ASP A N 1
ATOM 880 C CA . ASP A 1 121 ? 2.045 2.864 10.173 1.00 96.50 121 ASP A CA 1
ATOM 881 C C . ASP A 1 121 ? 1.034 3.958 9.778 1.00 96.50 121 ASP A C 1
ATOM 883 O O . ASP A 1 121 ? 1.431 5.041 9.327 1.00 96.50 121 ASP A O 1
ATOM 887 N N . PRO A 1 122 ? -0.282 3.708 9.917 1.00 93.00 122 PRO A N 1
ATOM 888 C CA . PRO A 1 122 ? -1.303 4.682 9.550 1.00 93.00 122 PRO A CA 1
ATOM 889 C C . PRO A 1 122 ? -1.383 5.883 10.503 1.00 93.00 122 PRO A C 1
ATOM 891 O O . PRO A 1 122 ? -1.943 6.907 10.109 1.00 93.00 122 PRO A O 1
ATOM 894 N N . GLU A 1 123 ? -0.834 5.801 11.720 1.00 92.06 123 GLU A N 1
ATOM 895 C CA . GLU A 1 123 ? -0.815 6.920 12.668 1.00 92.06 123 GLU A CA 1
ATOM 896 C C . GLU A 1 123 ? 0.228 7.967 12.270 1.00 92.06 123 GLU A C 1
ATOM 898 O O . GLU A 1 123 ? -0.056 9.169 12.270 1.00 92.06 123 GLU A O 1
ATOM 903 N N . THR A 1 124 ? 1.436 7.521 11.917 1.00 92.44 124 THR A N 1
ATOM 904 C CA . THR A 1 124 ? 2.522 8.411 11.471 1.00 92.44 124 THR A CA 1
ATOM 905 C C . THR A 1 124 ? 2.439 8.726 9.984 1.00 92.44 124 THR A C 1
ATOM 907 O O . THR A 1 124 ? 2.849 9.804 9.550 1.00 92.44 124 THR A O 1
ATOM 910 N N . GLY A 1 125 ? 1.861 7.817 9.201 1.00 90.62 125 GLY A N 1
ATOM 911 C CA . GLY A 1 125 ? 1.750 7.951 7.763 1.00 90.62 125 GLY A CA 1
ATOM 912 C C . GLY A 1 125 ? 3.013 7.570 6.994 1.00 90.62 125 GLY A C 1
ATOM 913 O O . GLY A 1 125 ? 3.172 8.008 5.850 1.00 90.62 125 GLY A O 1
ATOM 914 N N . GLU A 1 126 ? 3.890 6.779 7.609 1.00 92.94 126 GLU A N 1
ATOM 915 C CA . GLU A 1 126 ? 5.183 6.365 7.069 1.00 92.94 126 GLU A CA 1
ATOM 916 C C . GLU A 1 126 ? 5.317 4.835 7.041 1.00 92.94 126 GLU A C 1
ATOM 918 O O . GLU A 1 126 ? 4.646 4.110 7.773 1.00 92.94 126 GLU A O 1
ATOM 923 N N . TYR A 1 127 ? 6.206 4.332 6.183 1.00 96.50 127 TYR A N 1
ATOM 924 C CA . TYR A 1 127 ? 6.603 2.926 6.230 1.00 96.50 127 TYR A CA 1
ATOM 925 C C . TYR A 1 127 ? 7.559 2.700 7.404 1.00 96.50 127 TYR A C 1
ATOM 927 O O . TYR A 1 127 ? 8.585 3.370 7.506 1.00 96.50 127 TYR A O 1
ATOM 935 N N . VAL A 1 128 ? 7.248 1.721 8.250 1.00 97.75 128 VAL A N 1
ATOM 936 C CA . VAL A 1 128 ? 8.145 1.204 9.293 1.00 97.75 128 VAL A CA 1
ATOM 937 C C . VAL A 1 128 ? 9.324 0.476 8.649 1.00 97.75 128 VAL A C 1
ATOM 939 O O . VAL A 1 128 ? 10.476 0.663 9.041 1.00 97.75 128 VAL A O 1
ATOM 942 N N . TRP A 1 129 ? 9.035 -0.323 7.624 1.00 97.25 129 TRP A N 1
ATOM 943 C CA . TRP A 1 129 ? 10.011 -0.907 6.712 1.00 97.25 129 TRP A CA 1
ATOM 944 C C . TRP A 1 129 ? 9.392 -1.023 5.320 1.00 97.25 129 TRP A C 1
ATOM 946 O O . TRP A 1 129 ? 8.172 -1.045 5.168 1.00 97.25 129 TRP A O 1
ATOM 956 N N . VAL A 1 130 ? 10.235 -1.080 4.293 1.00 96.75 130 VAL A N 1
ATOM 957 C CA . VAL A 1 130 ? 9.799 -1.166 2.898 1.00 96.75 130 VAL A CA 1
ATOM 958 C C . VAL A 1 130 ? 10.827 -1.941 2.084 1.00 96.75 130 VAL A C 1
ATOM 960 O O . VAL A 1 130 ? 12.028 -1.688 2.194 1.00 96.75 130 VAL A O 1
ATOM 963 N N . GLU A 1 131 ? 10.351 -2.877 1.272 1.00 96.38 131 GLU A N 1
ATOM 964 C CA . GLU A 1 131 ? 11.127 -3.493 0.201 1.00 96.38 131 GLU A CA 1
ATOM 965 C C . GLU A 1 131 ? 10.919 -2.688 -1.088 1.00 96.38 131 GLU A C 1
ATOM 967 O O . GLU A 1 131 ? 9.793 -2.323 -1.443 1.00 96.38 131 GLU A O 1
ATOM 972 N N . HIS A 1 132 ? 12.025 -2.384 -1.770 1.00 96.25 132 HIS A N 1
ATOM 973 C CA . HIS A 1 132 ? 12.044 -1.541 -2.963 1.00 96.25 132 HIS A CA 1
ATOM 974 C C . HIS A 1 132 ? 12.382 -2.385 -4.189 1.00 96.25 132 HIS A C 1
ATOM 976 O O . HIS A 1 132 ? 13.549 -2.716 -4.422 1.00 96.25 132 HIS A O 1
ATOM 982 N N . PHE A 1 133 ? 11.392 -2.646 -5.039 1.00 95.50 133 PHE A N 1
ATOM 983 C CA . PHE A 1 133 ? 11.539 -3.514 -6.210 1.00 95.50 133 PHE A CA 1
ATOM 984 C C . PHE A 1 133 ? 12.019 -2.761 -7.458 1.00 95.50 133 PHE A C 1
ATOM 986 O O . PHE A 1 133 ? 11.441 -2.855 -8.541 1.00 95.50 133 PHE A O 1
ATOM 993 N N . GLY A 1 134 ? 13.069 -1.955 -7.298 1.00 94.88 134 GLY A N 1
ATOM 994 C CA . GLY A 1 134 ? 13.644 -1.104 -8.346 1.00 94.88 134 GLY A CA 1
ATOM 995 C C . GLY A 1 134 ? 14.878 -1.686 -9.044 1.00 94.88 134 GLY A C 1
ATOM 996 O O . GLY A 1 134 ? 15.580 -0.945 -9.735 1.00 94.88 134 GLY A O 1
ATOM 997 N N . GLY A 1 135 ? 15.205 -2.962 -8.815 1.00 94.31 135 GLY A N 1
ATOM 998 C CA . GLY A 1 135 ? 16.434 -3.589 -9.295 1.00 94.31 135 GLY A CA 1
ATOM 999 C C . GLY A 1 135 ? 16.412 -4.011 -10.768 1.00 94.31 135 GLY A C 1
ATOM 1000 O O . GLY A 1 135 ? 15.889 -3.319 -11.640 1.00 94.31 135 GLY A O 1
ATOM 1001 N N . ALA A 1 136 ? 17.056 -5.140 -11.075 1.00 92.44 136 ALA A N 1
ATOM 1002 C CA . ALA A 1 136 ? 17.073 -5.699 -12.430 1.00 92.44 136 ALA A CA 1
ATOM 1003 C C . ALA A 1 136 ? 15.948 -6.736 -12.587 1.00 92.44 136 ALA A C 1
ATOM 1005 O O . ALA A 1 136 ? 15.695 -7.467 -11.632 1.00 92.44 136 ALA A O 1
ATOM 1006 N N . PRO A 1 137 ? 15.311 -6.874 -13.765 1.00 88.62 137 PRO A N 1
ATOM 1007 C CA . PRO A 1 137 ? 14.148 -7.751 -13.922 1.00 88.62 137 PRO A CA 1
ATOM 1008 C C . PRO A 1 137 ? 14.331 -9.189 -13.426 1.00 88.62 137 PRO A C 1
ATOM 1010 O O . PRO A 1 137 ? 13.453 -9.708 -12.743 1.00 88.62 137 PRO A O 1
ATOM 1013 N N . ASP A 1 138 ? 15.486 -9.800 -13.687 1.00 86.50 138 ASP A N 1
ATOM 1014 C CA . ASP A 1 138 ? 15.773 -11.197 -13.322 1.00 86.50 138 ASP A CA 1
ATOM 1015 C C . ASP A 1 138 ? 16.672 -11.327 -12.081 1.00 86.50 138 ASP A C 1
ATOM 1017 O O . ASP A 1 138 ? 17.287 -12.367 -11.839 1.00 86.50 138 ASP A O 1
ATOM 1021 N N . SER A 1 139 ? 16.813 -10.254 -11.303 1.00 91.75 139 SER A N 1
ATOM 1022 C CA . SER A 1 139 ? 17.595 -10.284 -10.071 1.00 91.75 139 SER A CA 1
ATOM 1023 C C . SER A 1 139 ? 16.901 -11.151 -9.023 1.00 91.75 139 SER A C 1
ATOM 1025 O O . SER A 1 139 ? 15.766 -10.886 -8.640 1.00 91.75 139 SER A O 1
ATOM 1027 N N . ALA A 1 140 ? 17.620 -12.151 -8.513 1.00 88.75 140 ALA A N 1
ATOM 1028 C CA . ALA A 1 140 ? 17.114 -13.051 -7.479 1.00 88.75 140 ALA A CA 1
ATOM 1029 C C . ALA A 1 140 ? 16.957 -12.383 -6.101 1.00 88.75 140 ALA A C 1
ATOM 1031 O O . ALA A 1 140 ? 16.302 -12.945 -5.235 1.00 88.75 140 ALA A O 1
ATOM 1032 N N . THR A 1 141 ? 17.585 -11.224 -5.876 1.00 91.19 141 THR A N 1
ATOM 1033 C CA . THR A 1 141 ? 17.616 -10.557 -4.560 1.00 91.19 141 THR A CA 1
ATOM 1034 C C . THR A 1 141 ? 17.006 -9.160 -4.564 1.00 91.19 141 THR A C 1
ATOM 1036 O O . THR A 1 141 ? 16.932 -8.538 -3.520 1.00 91.19 141 THR A O 1
ATOM 1039 N N . ASN A 1 142 ? 16.674 -8.614 -5.732 1.00 93.81 142 ASN A N 1
ATOM 1040 C CA . ASN A 1 142 ? 15.930 -7.360 -5.879 1.00 93.81 142 ASN A CA 1
ATOM 1041 C C . ASN A 1 142 ? 15.418 -7.305 -7.324 1.00 93.81 142 ASN A C 1
ATOM 1043 O O . ASN A 1 142 ? 16.090 -6.710 -8.181 1.00 93.81 142 ASN A O 1
ATOM 1047 N N . PRO A 1 143 ? 14.338 -8.036 -7.637 1.00 92.94 143 PRO A N 1
ATOM 1048 C CA . PRO A 1 143 ? 13.744 -8.002 -8.960 1.00 92.94 143 PRO A CA 1
ATOM 1049 C C . PRO A 1 143 ? 13.149 -6.618 -9.237 1.00 92.94 143 PRO A C 1
ATOM 1051 O O . PRO A 1 143 ? 12.685 -5.930 -8.330 1.00 92.94 143 PRO A O 1
ATOM 1054 N N . LEU A 1 144 ? 13.129 -6.220 -10.508 1.00 93.94 144 LEU A N 1
ATOM 1055 C CA . LEU A 1 144 ? 12.293 -5.099 -10.928 1.00 93.94 144 LEU A CA 1
ATOM 1056 C C . LEU A 1 144 ? 10.829 -5.545 -10.905 1.00 93.94 144 LEU A C 1
ATOM 1058 O O . LEU A 1 144 ? 10.469 -6.447 -11.661 1.00 93.94 144 LEU A O 1
ATOM 1062 N N . VAL A 1 145 ? 10.010 -4.888 -10.088 1.00 94.38 145 VAL A N 1
ATOM 1063 C CA . VAL A 1 145 ? 8.549 -5.030 -10.088 1.00 94.38 145 VAL A CA 1
ATOM 1064 C C . VAL A 1 145 ? 7.972 -3.651 -10.344 1.00 94.38 145 VAL A C 1
ATOM 1066 O O . VAL A 1 145 ? 8.119 -2.738 -9.533 1.00 94.38 145 VAL A O 1
ATOM 1069 N N . GLY A 1 146 ? 7.373 -3.468 -11.518 1.00 92.00 146 GLY A N 1
ATOM 1070 C CA . GLY A 1 146 ? 6.792 -2.180 -11.900 1.00 92.00 146 GLY A CA 1
ATOM 1071 C C . GLY A 1 146 ? 5.423 -1.940 -11.268 1.00 92.00 146 GLY A C 1
ATOM 1072 O O . GLY A 1 146 ? 5.026 -0.789 -11.076 1.00 92.00 146 GLY A O 1
ATOM 1073 N N . ASP A 1 147 ? 4.704 -3.032 -11.005 1.00 91.12 147 ASP A N 1
ATOM 1074 C CA . ASP A 1 147 ? 3.272 -3.021 -10.742 1.00 91.12 147 ASP A CA 1
ATOM 1075 C C . ASP A 1 147 ? 2.844 -4.230 -9.882 1.00 91.12 147 ASP A C 1
ATOM 1077 O O . ASP A 1 147 ? 2.265 -5.194 -10.385 1.00 91.12 147 ASP A O 1
ATOM 1081 N N . ALA A 1 148 ? 3.190 -4.195 -8.590 1.00 93.44 148 ALA A N 1
ATOM 1082 C CA . ALA A 1 148 ? 2.743 -5.132 -7.556 1.00 93.44 148 ALA A CA 1
ATOM 1083 C C . ALA A 1 148 ? 1.284 -4.840 -7.182 1.00 93.44 148 ALA A C 1
ATOM 1085 O O . ALA A 1 148 ? 1.003 -4.091 -6.247 1.00 93.44 148 ALA A O 1
ATOM 1086 N N . HIS A 1 149 ? 0.362 -5.384 -7.969 1.00 91.06 149 HIS A N 1
ATOM 1087 C CA . HIS A 1 149 ? -1.070 -5.112 -7.834 1.00 91.06 149 HIS A CA 1
ATOM 1088 C C . HIS A 1 149 ? -1.713 -5.765 -6.601 1.00 91.06 149 HIS A C 1
ATOM 1090 O O . HIS A 1 149 ? -2.816 -5.366 -6.234 1.00 91.06 149 HIS A O 1
ATOM 1096 N N . ASP A 1 150 ? -1.042 -6.769 -6.042 1.00 94.50 150 ASP A N 1
ATOM 1097 C CA . ASP A 1 150 ? -1.466 -7.615 -4.927 1.00 94.50 150 ASP A CA 1
ATOM 1098 C C . ASP A 1 150 ? -0.204 -8.049 -4.173 1.00 94.50 150 ASP A C 1
ATOM 1100 O O . ASP A 1 150 ? 0.810 -8.353 -4.832 1.00 94.50 150 ASP A O 1
ATOM 1104 N N . ALA A 1 151 ? -0.229 -8.030 -2.840 1.00 96.25 151 ALA A N 1
ATOM 1105 C CA . ALA A 1 151 ? 0.906 -8.469 -2.041 1.00 96.25 151 ALA A CA 1
ATOM 1106 C C . ALA A 1 151 ? 0.486 -9.004 -0.668 1.00 96.25 151 ALA A C 1
ATOM 1108 O O . ALA A 1 151 ? -0.064 -8.269 0.138 1.00 96.25 151 ALA A O 1
ATOM 1109 N N . ASP A 1 152 ? 0.901 -10.229 -0.354 1.00 97.00 152 ASP A N 1
ATOM 1110 C CA . ASP A 1 152 ? 0.683 -10.863 0.944 1.00 97.00 152 ASP A CA 1
ATOM 1111 C C . ASP A 1 152 ? 2.002 -11.006 1.719 1.00 97.00 152 ASP A C 1
ATOM 1113 O O . ASP A 1 152 ? 3.065 -11.237 1.136 1.00 97.00 152 ASP A O 1
ATOM 1117 N N . LEU A 1 153 ? 1.929 -10.974 3.053 1.00 96.38 153 LEU A N 1
ATOM 1118 C CA . LEU A 1 153 ? 3.030 -11.369 3.938 1.00 96.38 153 LEU A CA 1
ATOM 1119 C C . LEU A 1 153 ? 2.683 -12.681 4.653 1.00 96.38 153 LEU A C 1
ATOM 1121 O O . LEU A 1 153 ? 1.818 -12.717 5.532 1.00 96.38 153 LEU A O 1
ATOM 1125 N N . PHE A 1 154 ? 3.391 -13.762 4.320 1.00 93.62 154 PHE A N 1
ATOM 1126 C CA . PHE A 1 154 ? 3.230 -15.069 4.954 1.00 93.62 154 PHE A CA 1
ATOM 1127 C C . PHE A 1 154 ? 4.450 -15.409 5.818 1.00 93.62 154 PHE A C 1
ATOM 1129 O O . PHE A 1 154 ? 5.462 -15.922 5.347 1.00 93.62 154 PHE A O 1
ATOM 1136 N N . GLY A 1 155 ? 4.349 -15.143 7.123 1.00 91.69 155 GLY A N 1
ATOM 1137 C CA . GLY A 1 155 ? 5.500 -15.256 8.019 1.00 91.69 155 GLY A CA 1
ATOM 1138 C C . GLY A 1 155 ? 6.477 -14.110 7.770 1.00 91.69 155 GLY A C 1
ATOM 1139 O O . GLY A 1 155 ? 6.149 -12.966 8.073 1.00 91.69 155 GLY A O 1
ATOM 1140 N N . ASP A 1 156 ? 7.663 -14.424 7.257 1.00 91.25 156 ASP A N 1
ATOM 1141 C CA . ASP A 1 156 ? 8.682 -13.464 6.820 1.00 91.25 156 ASP A CA 1
ATOM 1142 C C . ASP A 1 156 ? 8.828 -13.376 5.291 1.00 91.25 156 ASP A C 1
ATOM 1144 O O . ASP A 1 156 ? 9.643 -12.590 4.819 1.00 91.25 156 ASP A O 1
ATOM 1148 N N . GLU A 1 157 ? 8.032 -14.137 4.534 1.00 94.94 157 GLU A N 1
ATOM 1149 C CA . GLU A 1 157 ? 8.066 -14.179 3.069 1.00 94.94 157 GLU A CA 1
ATOM 1150 C C . GLU A 1 157 ? 6.976 -13.277 2.471 1.00 94.94 157 GLU A C 1
ATOM 1152 O O . GLU A 1 157 ? 5.798 -13.376 2.831 1.00 94.94 157 GLU A O 1
ATOM 1157 N N . LEU A 1 158 ? 7.365 -12.407 1.541 1.00 95.62 158 LEU A N 1
ATOM 1158 C CA . LEU A 1 158 ? 6.461 -11.595 0.734 1.00 95.62 158 LEU A CA 1
ATOM 1159 C C . LEU A 1 158 ? 6.073 -12.340 -0.540 1.00 95.62 158 LEU A C 1
ATOM 1161 O O . LEU A 1 158 ? 6.937 -12.737 -1.319 1.00 95.62 158 LEU A O 1
ATOM 1165 N N . VAL A 1 159 ? 4.774 -12.453 -0.805 1.00 95.94 159 VAL A N 1
ATOM 1166 C CA . VAL A 1 159 ? 4.242 -12.981 -2.064 1.00 95.94 159 VAL A CA 1
ATOM 1167 C C . VAL A 1 159 ? 3.637 -11.832 -2.856 1.00 95.94 159 VAL A C 1
ATOM 1169 O O . VAL A 1 159 ? 2.786 -11.117 -2.349 1.00 95.94 159 VAL A O 1
ATOM 1172 N N . LEU A 1 160 ? 4.087 -11.632 -4.093 1.00 95.12 160 LEU A N 1
ATOM 1173 C CA . LEU A 1 160 ? 3.759 -10.461 -4.912 1.00 95.12 160 LEU A CA 1
ATOM 1174 C C . LEU A 1 160 ? 3.198 -10.900 -6.264 1.00 95.12 160 LEU A C 1
ATOM 1176 O O . LEU A 1 160 ? 3.750 -11.809 -6.896 1.00 95.12 160 LEU A O 1
ATOM 1180 N N . VAL A 1 161 ? 2.202 -10.180 -6.779 1.00 94.06 161 VAL A N 1
ATOM 1181 C CA . VAL A 1 161 ? 1.773 -10.298 -8.181 1.00 94.06 161 VAL A CA 1
ATOM 1182 C C . VAL A 1 161 ? 2.355 -9.147 -9.002 1.00 94.06 161 VAL A C 1
ATOM 1184 O O . VAL A 1 161 ? 1.849 -8.028 -8.959 1.00 94.06 161 VAL A O 1
ATOM 1187 N N . ASP A 1 162 ? 3.401 -9.431 -9.784 1.00 91.06 162 ASP A N 1
ATOM 1188 C CA . ASP A 1 162 ? 4.005 -8.490 -10.733 1.00 91.06 162 ASP A CA 1
ATOM 1189 C C . ASP A 1 162 ? 3.211 -8.503 -12.042 1.00 91.06 162 ASP A C 1
ATOM 1191 O O . ASP A 1 162 ? 3.179 -9.499 -12.770 1.00 91.06 162 ASP A O 1
ATOM 1195 N N . LYS A 1 163 ? 2.546 -7.386 -12.334 1.00 88.75 163 LYS A N 1
ATOM 1196 C CA . LYS A 1 163 ? 1.776 -7.171 -13.565 1.00 88.75 163 LYS A CA 1
ATOM 1197 C C . LYS A 1 163 ? 2.543 -6.318 -14.587 1.00 88.75 163 LYS A C 1
ATOM 1199 O O . LYS A 1 163 ? 1.953 -5.803 -15.539 1.00 88.75 163 LYS A O 1
ATOM 1204 N N . GLY A 1 164 ? 3.847 -6.120 -14.395 1.00 80.50 164 GLY A N 1
ATOM 1205 C CA . GLY A 1 164 ? 4.684 -5.421 -15.362 1.00 80.50 164 GLY A CA 1
ATOM 1206 C C . GLY A 1 164 ? 4.641 -6.100 -16.733 1.00 80.50 164 GLY A C 1
ATOM 1207 O O . GLY A 1 164 ? 4.736 -7.321 -16.834 1.00 80.50 164 GLY A O 1
ATOM 1208 N N . GLU A 1 165 ? 4.513 -5.308 -17.800 1.00 78.75 165 GLU A N 1
ATOM 1209 C CA . GLU A 1 165 ? 4.509 -5.828 -19.172 1.00 78.75 165 GLU A CA 1
ATOM 1210 C C . GLU A 1 165 ? 5.813 -6.592 -19.462 1.00 78.75 165 GLU A C 1
ATOM 1212 O O . GLU A 1 165 ? 6.909 -6.044 -19.319 1.00 78.75 165 GLU A O 1
ATOM 1217 N N . GLY A 1 166 ? 5.693 -7.858 -19.870 1.00 79.00 166 GLY A N 1
ATOM 1218 C CA . GLY A 1 166 ? 6.834 -8.742 -20.131 1.00 79.00 166 GLY A CA 1
ATOM 1219 C C . GLY A 1 166 ? 7.468 -9.364 -18.881 1.00 79.00 166 GLY A C 1
ATOM 1220 O O . GLY A 1 166 ? 8.455 -10.094 -19.002 1.00 79.00 166 GLY A O 1
ATOM 1221 N N . HIS A 1 167 ? 6.901 -9.099 -17.703 1.00 76.25 167 HIS A N 1
ATOM 1222 C CA . HIS A 1 167 ? 7.305 -9.644 -16.410 1.00 76.25 167 HIS A CA 1
ATOM 1223 C C . HIS A 1 167 ? 6.086 -10.119 -15.604 1.00 76.25 167 HIS A C 1
ATOM 1225 O O . HIS A 1 167 ? 6.090 -10.045 -14.383 1.00 76.25 167 HIS A O 1
ATOM 1231 N N . GLU A 1 168 ? 5.049 -10.635 -16.270 1.00 88.56 168 GLU A N 1
ATOM 1232 C CA . GLU A 1 168 ? 3.837 -11.119 -15.609 1.00 88.56 168 GLU A CA 1
ATOM 1233 C C . GLU A 1 168 ? 4.129 -12.402 -14.820 1.00 88.56 168 GLU A C 1
ATOM 1235 O O . GLU A 1 168 ? 4.254 -13.494 -15.388 1.00 88.56 168 GLU A O 1
ATOM 1240 N N . ARG A 1 169 ? 4.275 -12.282 -13.499 1.00 90.88 169 ARG A N 1
ATOM 1241 C CA . ARG A 1 169 ? 4.720 -13.387 -12.639 1.00 90.88 169 ARG A CA 1
ATOM 1242 C C . ARG A 1 169 ? 4.267 -13.217 -11.195 1.00 90.88 169 ARG A C 1
ATOM 1244 O O . ARG A 1 169 ? 3.975 -12.119 -10.737 1.00 90.88 169 ARG A O 1
ATOM 1251 N N . VAL A 1 170 ? 4.267 -14.336 -10.479 1.00 92.81 170 VAL A N 1
ATOM 1252 C CA . VAL A 1 170 ? 4.171 -14.354 -9.018 1.00 92.81 170 VAL A CA 1
ATOM 1253 C C . VAL A 1 170 ? 5.581 -14.501 -8.466 1.00 92.81 170 VAL A C 1
ATOM 1255 O O . VAL A 1 170 ? 6.333 -15.371 -8.919 1.00 92.81 170 VAL A O 1
ATOM 1258 N N . LEU A 1 171 ? 5.941 -13.640 -7.524 1.00 92.06 171 LEU A N 1
ATOM 1259 C CA . LEU A 1 171 ? 7.222 -13.661 -6.829 1.00 92.06 171 LEU A CA 1
ATOM 1260 C C . LEU A 1 171 ? 6.989 -14.042 -5.371 1.00 92.06 171 LEU A C 1
ATOM 1262 O O . LEU A 1 171 ? 5.975 -13.660 -4.798 1.00 92.06 171 LEU A O 1
ATOM 1266 N N . ALA A 1 172 ? 7.930 -14.781 -4.801 1.00 92.00 172 ALA A N 1
ATOM 1267 C CA . ALA A 1 172 ? 8.006 -15.050 -3.374 1.00 92.00 172 ALA A CA 1
ATOM 1268 C C . ALA A 1 172 ? 9.419 -14.657 -2.923 1.00 92.00 172 ALA A C 1
ATOM 1270 O O . ALA A 1 172 ? 10.390 -15.054 -3.584 1.00 92.00 172 ALA A O 1
ATOM 1271 N N . TYR A 1 173 ? 9.514 -13.790 -1.917 1.00 77.12 173 TYR A N 1
ATOM 1272 C CA . TYR A 1 173 ? 10.733 -13.082 -1.524 1.00 77.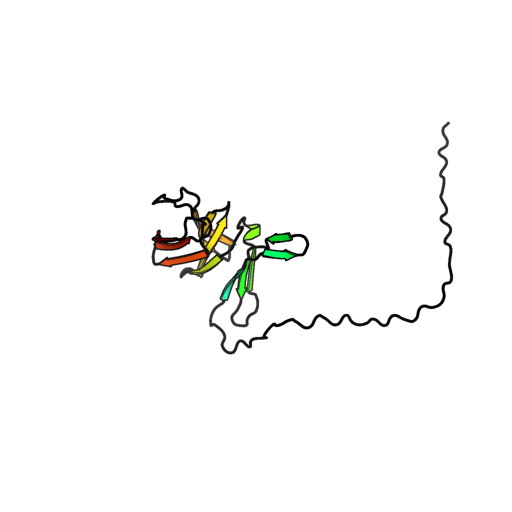12 173 TYR A CA 1
ATOM 1273 C C . TYR A 1 173 ? 10.940 -13.106 -0.013 1.00 77.12 173 TYR A C 1
ATOM 1275 O O . TYR A 1 173 ? 9.979 -12.759 0.706 1.00 77.12 173 TYR A O 1
#

Secondary structure (DSSP, 8-state):
--------------------PPP-----------SS-------S--SS-EEEEE--EEEETTEEEEPPPEEEEE-TTS-EEEEEETTTTT-S-EEEEEE-TTS-EEEEEEETTEEEEEEEETTTTEESS-EE-BSBTT-SSSBB-S-EEEEEEETTEEEEEE--TT--EEEE-

pLDDT: mean 81.76, std 21.78, range [32.03, 98.25]

Radius of gyration: 27.87 Å; chains: 1; bounding box: 58×90×38 Å

Foldseek 3Di:
DDDDDDDDDDDDDDDDDDDDDPDPDPPPPPDPDPPDPPPDDCPDFDPAKDKDWDWDWDQDPVGIHTDFTKIWIAGRNRHTPDIAGVVVVQFRYWADWDQDPVRWIFTWTDHPQFIKTATADPVVRGGPDIQTLCDDCPDPVRHGARDQNDWDCDPNWIWTQRPPVVNGDIDID